Protein AF-A0A1D6I905-F1 (afdb_monomer_lite)

Secondary structure (DSSP, 8-state):
--HHHHHHHHHTS-HHHHHHHHHHHHHHHHHHHHHHHHHHHTPPP-GGG--SSGGGGGSTTT---HHHHHHHHHHTS---HHHHHHHHHHHS-TTTHHHHTTT-

Organism: Zea mays (NCBI:txid4577)

Sequence (104 aa):
MKLGELSAKLMGLALVDAILVASSILHMLNLANLIEEVQITHRRRNSKLKKGGFADEGSATTESDIEETLKRLVSEVGKSLEEVFEALKNQIDPHLCLCLFYIF

pLDDT: mean 85.74, std 12.8, range [48.66, 98.44]

InterPro domains:
  IPR015813 Pyruvate/Phosphoenolpyruvate kinase-like domain superfamily [SSF51621] (4-91)
  IPR021135 Phosphoenolpyruvate carboxylase [PTHR30523] (2-91)

Foldseek 3Di:
DDPVVVVVVLVPDDPVVNVVVVVVVVVVVVVVVVVVVVCLVPPDQDQVVAPDDDVLCVDPSRRDDPVRVLCCCCPVVNDDPVRVLVVVCVVDDVVCSVVVVVVD

Structure (mmCIF, N/CA/C/O backbone):
data_AF-A0A1D6I905-F1
#
_entry.id   AF-A0A1D6I905-F1
#
loop_
_atom_site.group_PDB
_atom_site.id
_atom_site.type_symbol
_atom_site.label_atom_id
_atom_site.label_alt_id
_atom_site.label_comp_id
_atom_site.label_asym_id
_atom_site.label_entity_id
_atom_site.label_seq_id
_atom_site.pdbx_PDB_ins_code
_atom_site.Cartn_x
_atom_site.Cartn_y
_atom_site.Cartn_z
_atom_site.occupancy
_atom_site.B_iso_or_equiv
_atom_site.auth_seq_id
_atom_site.auth_comp_id
_atom_site.auth_asym_id
_atom_site.auth_atom_id
_atom_site.pdbx_PDB_model_num
ATOM 1 N N . MET A 1 1 ? 1.722 -2.672 -29.058 1.00 59.25 1 MET A N 1
ATOM 2 C CA . MET A 1 1 ? 3.098 -3.009 -29.481 1.00 59.25 1 MET A CA 1
ATOM 3 C C . MET A 1 1 ? 3.377 -4.436 -29.053 1.00 59.25 1 MET A C 1
ATOM 5 O O . MET A 1 1 ? 3.063 -4.760 -27.913 1.00 59.25 1 MET A O 1
ATOM 9 N N . LYS A 1 2 ? 3.863 -5.310 -29.938 1.00 90.75 2 LYS A N 1
ATOM 10 C CA . LYS A 1 2 ? 4.178 -6.694 -29.540 1.00 90.75 2 LYS A CA 1
ATOM 11 C C . LYS A 1 2 ? 5.509 -6.727 -28.784 1.00 90.75 2 LYS A C 1
ATOM 13 O O . LYS A 1 2 ? 6.410 -5.953 -29.098 1.00 90.75 2 LYS A O 1
ATOM 18 N N . LEU A 1 3 ? 5.660 -7.643 -27.823 1.00 91.25 3 LEU A N 1
ATOM 19 C CA . LEU A 1 3 ? 6.889 -7.764 -27.024 1.00 91.25 3 LEU A CA 1
ATOM 20 C C . LEU A 1 3 ? 8.136 -7.995 -27.899 1.00 91.25 3 LEU A C 1
ATOM 22 O O . LEU A 1 3 ? 9.193 -7.432 -27.629 1.00 91.25 3 LEU A O 1
ATOM 26 N N . GLY A 1 4 ? 7.993 -8.748 -28.996 1.00 92.38 4 GLY A N 1
ATOM 27 C CA . GLY A 1 4 ? 9.079 -8.980 -29.954 1.00 92.38 4 GLY A CA 1
ATOM 28 C C . GLY A 1 4 ? 9.555 -7.711 -30.672 1.00 92.38 4 GLY A C 1
ATOM 29 O O . GLY A 1 4 ? 10.753 -7.520 -30.847 1.00 92.38 4 GLY A O 1
ATOM 30 N N . GLU A 1 5 ? 8.643 -6.800 -31.022 1.00 92.62 5 GLU A N 1
ATOM 31 C CA . GLU A 1 5 ? 8.990 -5.519 -31.659 1.00 92.62 5 GLU A CA 1
ATOM 32 C C . GLU A 1 5 ? 9.704 -4.579 -30.677 1.00 92.62 5 GLU A C 1
ATOM 34 O O . GLU A 1 5 ? 10.626 -3.864 -31.064 1.00 92.62 5 GLU A O 1
ATOM 39 N N . LEU A 1 6 ? 9.311 -4.600 -29.396 1.00 91.50 6 LEU A N 1
ATOM 40 C CA . LEU A 1 6 ? 9.996 -3.854 -28.335 1.00 91.50 6 LEU A CA 1
ATOM 41 C C . LEU A 1 6 ? 11.414 -4.376 -28.121 1.00 91.50 6 LEU A C 1
ATOM 43 O O . LEU A 1 6 ? 12.358 -3.594 -28.079 1.00 91.50 6 LEU A O 1
ATOM 47 N N . SER A 1 7 ? 11.555 -5.697 -28.015 1.00 91.56 7 SER A N 1
ATOM 48 C CA . SER A 1 7 ? 12.843 -6.351 -27.803 1.00 91.56 7 SER A CA 1
ATOM 49 C C . SER A 1 7 ? 13.816 -6.056 -28.945 1.00 91.56 7 SER A C 1
ATOM 51 O O . SER A 1 7 ? 14.947 -5.653 -28.683 1.00 91.56 7 SER A O 1
ATOM 53 N N . ALA A 1 8 ? 13.363 -6.144 -30.200 1.00 93.19 8 ALA A N 1
ATOM 54 C CA . ALA A 1 8 ? 14.185 -5.801 -31.359 1.00 93.19 8 ALA A CA 1
ATOM 55 C C . ALA A 1 8 ? 14.662 -4.337 -31.330 1.00 93.19 8 ALA A C 1
ATOM 57 O O . ALA A 1 8 ? 15.819 -4.061 -31.636 1.00 93.19 8 ALA A O 1
ATOM 58 N N . LYS A 1 9 ? 13.800 -3.399 -30.912 1.00 92.44 9 LYS A N 1
ATOM 59 C CA . LYS A 1 9 ? 14.176 -1.984 -30.764 1.00 92.44 9 LYS A CA 1
ATOM 60 C C . LYS A 1 9 ? 15.181 -1.754 -29.639 1.00 92.44 9 LYS A C 1
ATOM 62 O O . LYS A 1 9 ? 16.117 -0.990 -29.834 1.00 92.44 9 LYS A O 1
ATOM 67 N N . LEU A 1 10 ? 15.006 -2.410 -28.492 1.00 91.88 10 LEU A N 1
ATOM 68 C CA . LEU A 1 10 ? 15.921 -2.278 -27.355 1.00 91.88 10 LEU A CA 1
ATOM 69 C C . LEU A 1 10 ? 17.300 -2.880 -27.654 1.00 91.88 10 LEU A C 1
ATOM 71 O O . LEU A 1 10 ? 18.307 -2.279 -27.296 1.00 91.88 10 LEU A O 1
ATOM 75 N N . MET A 1 11 ? 17.359 -4.019 -28.354 1.00 93.00 11 MET A N 1
ATOM 76 C CA . MET A 1 11 ? 18.627 -4.639 -28.769 1.00 93.00 11 MET A CA 1
ATOM 77 C C . MET A 1 11 ? 19.373 -3.839 -29.846 1.00 93.00 11 MET A C 1
ATOM 79 O O . MET A 1 11 ? 20.572 -4.030 -30.018 1.00 93.00 11 MET A O 1
ATOM 83 N N . GLY A 1 12 ? 18.680 -2.955 -30.569 1.00 94.00 12 GLY A N 1
ATOM 84 C CA . GLY A 1 12 ? 19.277 -2.087 -31.585 1.00 94.00 12 GLY A CA 1
ATOM 85 C C . GLY A 1 12 ? 19.882 -0.785 -31.048 1.00 94.00 12 GLY A C 1
ATOM 86 O O . GLY A 1 12 ? 20.429 -0.019 -31.838 1.00 94.00 12 GLY A O 1
ATOM 87 N N . LEU A 1 13 ? 19.766 -0.500 -29.745 1.00 95.50 13 LEU A N 1
ATOM 88 C CA . LEU A 1 13 ? 20.303 0.723 -29.144 1.00 95.50 13 LEU A CA 1
ATOM 89 C C . LEU A 1 13 ? 21.822 0.637 -28.959 1.00 95.50 13 LEU A C 1
ATOM 91 O O . LEU A 1 13 ? 22.359 -0.402 -28.573 1.00 95.50 13 LEU A O 1
ATOM 95 N N . ALA A 1 14 ? 22.516 1.759 -29.160 1.00 96.19 14 ALA A N 1
ATOM 96 C CA . ALA A 1 14 ? 23.898 1.884 -28.715 1.00 96.19 14 ALA A CA 1
ATOM 97 C C . ALA A 1 14 ? 23.964 1.839 -27.178 1.00 96.19 14 ALA A C 1
ATOM 99 O O . ALA A 1 14 ? 22.994 2.165 -26.495 1.00 96.19 14 ALA A O 1
ATOM 100 N N . LEU A 1 15 ? 25.121 1.475 -26.615 1.00 94.19 15 LEU A N 1
ATOM 101 C CA . LEU A 1 15 ? 25.287 1.311 -25.163 1.00 94.19 15 LEU A CA 1
ATOM 102 C C . LEU A 1 15 ? 24.835 2.547 -24.365 1.00 94.19 15 LEU A C 1
ATOM 104 O O . LEU A 1 15 ? 24.130 2.414 -23.369 1.00 94.19 15 LEU A O 1
ATOM 108 N N . VAL A 1 16 ? 25.221 3.744 -24.816 1.00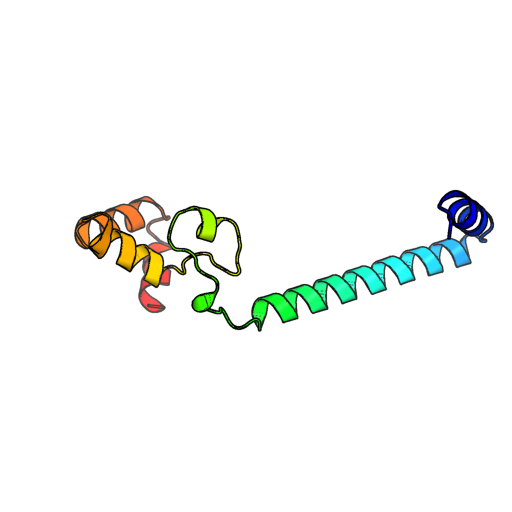 96.25 16 VAL A N 1
ATOM 109 C CA . VAL A 1 16 ? 24.871 5.008 -24.148 1.00 96.25 16 VAL A CA 1
ATOM 110 C C . VAL A 1 16 ? 23.358 5.240 -24.167 1.00 96.25 16 VAL A C 1
ATOM 112 O O . VAL A 1 16 ? 22.779 5.584 -23.137 1.00 96.25 16 VAL A O 1
ATOM 115 N N . ASP A 1 17 ? 22.707 4.972 -25.299 1.00 96.81 17 ASP A N 1
ATOM 116 C CA . ASP A 1 17 ? 21.258 5.124 -25.444 1.00 96.81 17 ASP A CA 1
ATOM 117 C C . ASP A 1 17 ? 20.502 4.084 -24.613 1.00 96.81 17 ASP A C 1
ATOM 119 O O . ASP A 1 17 ? 19.506 4.405 -23.970 1.00 96.81 17 ASP A O 1
ATOM 123 N N . ALA A 1 18 ? 20.995 2.844 -24.564 1.00 96.12 18 ALA A N 1
ATOM 124 C CA . ALA A 1 18 ? 20.414 1.780 -23.753 1.00 96.12 18 ALA A CA 1
ATOM 125 C C . ALA A 1 18 ? 20.464 2.119 -22.255 1.00 96.12 18 ALA A C 1
ATOM 127 O O . ALA A 1 18 ? 19.463 1.955 -21.554 1.00 96.12 18 ALA A O 1
ATOM 128 N N . ILE A 1 19 ? 21.596 2.648 -21.773 1.00 96.69 19 ILE A N 1
ATOM 129 C CA . ILE A 1 19 ? 21.741 3.121 -20.388 1.00 96.69 19 ILE A CA 1
ATOM 130 C C . ILE A 1 19 ? 20.766 4.268 -20.114 1.00 96.69 19 ILE A C 1
ATOM 132 O O . ILE A 1 19 ? 20.073 4.254 -19.096 1.00 96.69 19 ILE A O 1
ATOM 136 N N . LEU A 1 20 ? 20.677 5.243 -21.023 1.00 97.00 20 LEU A N 1
ATOM 137 C CA . LEU A 1 20 ? 19.791 6.392 -20.860 1.00 97.00 20 LEU A CA 1
ATOM 138 C C . LEU A 1 20 ? 18.315 5.973 -20.826 1.00 97.00 20 LEU A C 1
ATOM 140 O O . LEU A 1 20 ? 17.564 6.442 -19.970 1.00 97.00 20 LEU A O 1
ATOM 144 N N . VAL A 1 21 ? 17.901 5.060 -21.710 1.00 96.38 21 VAL A N 1
ATOM 145 C CA . VAL A 1 21 ? 16.535 4.520 -21.755 1.00 96.38 21 VAL A CA 1
ATOM 146 C C . VAL A 1 21 ? 16.217 3.737 -20.482 1.00 96.38 21 VAL A C 1
ATOM 148 O O . VAL A 1 21 ? 15.178 3.980 -19.869 1.00 96.38 21 VAL A O 1
ATOM 151 N N . ALA A 1 22 ? 17.109 2.845 -20.044 1.00 95.88 22 ALA A N 1
ATOM 152 C CA . ALA A 1 22 ? 16.915 2.072 -18.819 1.00 95.88 22 ALA A CA 1
ATOM 153 C C . ALA A 1 22 ? 16.816 2.978 -17.581 1.00 95.88 22 ALA A C 1
ATOM 155 O O . ALA A 1 22 ? 15.897 2.824 -16.776 1.00 95.88 22 ALA A O 1
ATOM 156 N N . SER A 1 23 ? 17.710 3.964 -17.469 1.00 97.44 23 SER A N 1
ATOM 157 C CA . SER A 1 23 ? 17.691 4.961 -16.395 1.00 97.44 23 SER A CA 1
ATOM 158 C C . SER A 1 23 ? 16.394 5.774 -16.402 1.00 97.44 23 SER A C 1
ATOM 160 O O . SER A 1 23 ? 15.738 5.917 -15.373 1.00 97.44 23 SER A O 1
ATOM 162 N N . SER A 1 24 ? 15.951 6.229 -17.575 1.00 98.12 24 SER A N 1
ATOM 163 C CA . SER A 1 24 ? 14.700 6.983 -17.710 1.00 98.12 24 SER A CA 1
ATOM 164 C C . SER A 1 24 ? 13.483 6.158 -17.278 1.00 98.12 24 SER A C 1
ATOM 166 O O . SER A 1 24 ? 12.618 6.669 -16.569 1.00 98.12 24 SER A O 1
ATOM 168 N N . ILE A 1 25 ? 13.422 4.872 -17.650 1.00 97.25 25 ILE A N 1
ATOM 169 C CA . ILE A 1 25 ? 12.348 3.961 -17.217 1.00 97.25 25 ILE A CA 1
ATOM 170 C C . ILE A 1 25 ? 12.376 3.767 -15.699 1.00 97.25 25 ILE A C 1
ATOM 172 O O . ILE A 1 25 ? 11.327 3.850 -15.061 1.00 97.25 25 ILE A O 1
ATOM 176 N N . LEU A 1 26 ? 13.560 3.568 -15.113 1.00 98.31 26 LEU A N 1
ATOM 177 C CA . LEU A 1 26 ? 13.718 3.450 -13.664 1.00 98.31 26 LEU A CA 1
ATOM 178 C C . LEU A 1 26 ? 13.237 4.716 -12.941 1.00 98.31 26 LEU A C 1
ATOM 180 O O . LEU A 1 26 ? 12.496 4.623 -11.966 1.00 98.31 26 LEU A O 1
ATOM 184 N N . HIS A 1 27 ? 13.600 5.901 -13.435 1.00 98.25 27 HIS A N 1
ATOM 185 C CA . HIS A 1 27 ? 13.147 7.166 -12.859 1.00 98.25 27 HIS A CA 1
ATOM 186 C C . HIS A 1 27 ? 11.629 7.347 -12.953 1.00 98.25 27 HIS A C 1
ATOM 188 O O . HIS A 1 27 ? 11.009 7.772 -11.978 1.00 98.25 27 HIS A O 1
ATOM 194 N N . MET A 1 28 ? 11.016 6.990 -14.085 1.00 98.44 28 MET A N 1
ATOM 195 C CA . MET A 1 28 ? 9.557 7.028 -14.229 1.00 98.44 28 MET A CA 1
ATOM 196 C C . MET A 1 28 ? 8.861 6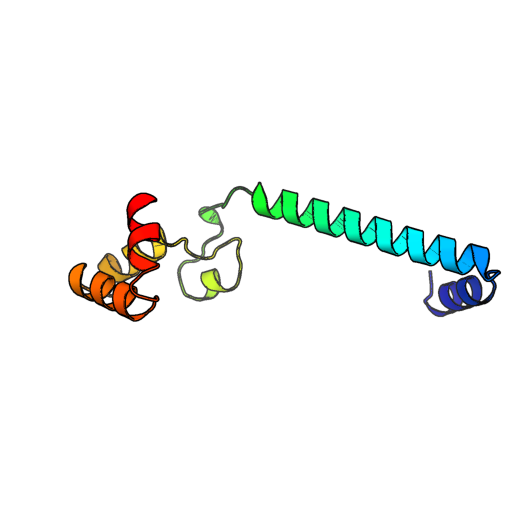.059 -13.268 1.00 98.44 28 MET A C 1
ATOM 198 O O . MET A 1 28 ? 7.846 6.424 -12.678 1.00 98.44 28 MET A O 1
ATOM 202 N N . LEU A 1 29 ? 9.413 4.858 -13.067 1.00 98.25 29 LEU A N 1
ATOM 203 C CA . LEU A 1 29 ? 8.874 3.886 -12.114 1.00 98.25 29 LEU A CA 1
ATOM 204 C C . LEU A 1 29 ? 8.989 4.388 -10.670 1.00 98.25 29 LEU A C 1
ATOM 206 O O . LEU A 1 29 ? 8.023 4.316 -9.918 1.00 98.25 29 LEU A O 1
ATOM 210 N N . ASN A 1 30 ? 10.134 4.964 -10.299 1.00 98.06 30 ASN A N 1
ATOM 211 C CA . ASN A 1 30 ? 10.319 5.555 -8.974 1.00 98.06 30 ASN A CA 1
ATOM 212 C C . ASN A 1 30 ? 9.329 6.700 -8.719 1.00 98.06 30 ASN A C 1
ATOM 214 O O . ASN A 1 30 ? 8.767 6.792 -7.631 1.00 98.06 30 ASN A O 1
ATOM 218 N N . LEU A 1 31 ? 9.083 7.552 -9.720 1.00 98.25 31 LEU A N 1
ATOM 219 C CA . LEU A 1 31 ? 8.089 8.619 -9.612 1.00 98.25 31 LEU A CA 1
ATOM 220 C C . LEU A 1 31 ? 6.665 8.059 -9.475 1.00 98.25 31 LEU A C 1
ATOM 222 O O . LEU A 1 31 ? 5.897 8.565 -8.662 1.00 98.25 31 LEU A O 1
ATOM 226 N N . ALA A 1 32 ? 6.319 7.012 -10.229 1.00 98.06 32 ALA A N 1
ATOM 227 C CA . ALA A 1 32 ? 5.022 6.349 -10.111 1.00 98.06 32 ALA A CA 1
ATOM 228 C C . ALA A 1 32 ? 4.808 5.761 -8.706 1.00 98.06 32 ALA A C 1
ATOM 230 O O . ALA A 1 32 ? 3.752 5.984 -8.119 1.00 98.06 32 ALA A O 1
ATOM 231 N N . ASN A 1 33 ? 5.829 5.108 -8.139 1.00 97.38 33 ASN A N 1
ATOM 232 C CA . ASN A 1 33 ? 5.782 4.575 -6.776 1.00 97.38 33 ASN A CA 1
ATOM 233 C C . ASN A 1 33 ? 5.590 5.689 -5.735 1.00 97.38 33 ASN A C 1
ATOM 235 O O . ASN A 1 33 ? 4.753 5.562 -4.847 1.00 97.38 33 ASN A O 1
ATOM 239 N N . LEU A 1 34 ? 6.320 6.806 -5.860 1.00 97.38 34 LEU A N 1
ATOM 240 C CA . LEU A 1 34 ? 6.176 7.942 -4.943 1.00 97.38 34 LEU A CA 1
ATOM 241 C C . LEU A 1 34 ? 4.765 8.546 -5.007 1.00 97.38 34 LEU A C 1
ATOM 243 O O . LEU A 1 34 ? 4.180 8.890 -3.983 1.00 97.38 34 LEU A O 1
ATOM 247 N N . ILE A 1 35 ? 4.201 8.665 -6.211 1.00 96.25 35 ILE A N 1
ATOM 248 C CA . ILE A 1 35 ? 2.825 9.139 -6.394 1.00 96.25 35 ILE A CA 1
ATOM 249 C 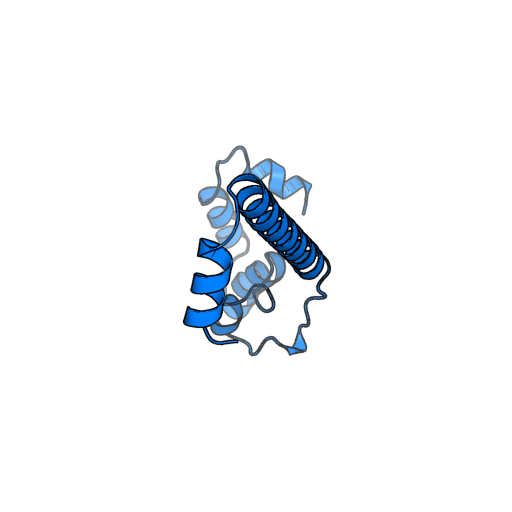C . ILE A 1 35 ? 1.831 8.168 -5.748 1.00 96.25 35 ILE A C 1
ATOM 251 O O . ILE A 1 35 ? 0.887 8.618 -5.097 1.00 96.25 35 ILE A O 1
ATOM 255 N N . GLU A 1 36 ? 2.037 6.859 -5.895 1.00 94.94 36 GLU A N 1
ATOM 256 C CA . GLU A 1 36 ? 1.200 5.843 -5.256 1.00 94.94 36 GLU A CA 1
ATOM 257 C C . GLU A 1 36 ? 1.265 5.933 -3.724 1.00 94.94 36 GLU A C 1
ATOM 259 O O . GLU A 1 36 ? 0.221 5.938 -3.074 1.00 94.94 36 GLU A O 1
ATOM 264 N N . GLU A 1 37 ? 2.452 6.102 -3.140 1.00 94.25 37 GLU A N 1
ATOM 265 C CA . GLU A 1 37 ? 2.631 6.268 -1.692 1.00 94.25 37 GLU A CA 1
ATOM 266 C C . GLU A 1 37 ? 1.904 7.514 -1.159 1.00 94.25 37 GLU A C 1
ATOM 268 O O . GLU A 1 37 ? 1.163 7.443 -0.171 1.00 94.25 37 GLU A O 1
ATOM 273 N N . VAL A 1 38 ? 2.037 8.650 -1.853 1.00 94.31 38 VAL A N 1
ATOM 274 C CA . VAL A 1 38 ? 1.306 9.889 -1.537 1.00 94.31 38 VAL A CA 1
ATOM 275 C C . VAL A 1 38 ? -0.204 9.666 -1.654 1.00 94.31 38 VAL A C 1
ATOM 277 O O . VAL A 1 38 ? -0.966 10.085 -0.779 1.00 94.31 38 VAL A O 1
ATOM 280 N N . GLN A 1 39 ? -0.657 8.980 -2.706 1.00 91.06 39 GLN A N 1
ATOM 281 C CA . GLN A 1 39 ? -2.070 8.681 -2.908 1.00 91.06 39 GLN A CA 1
ATOM 282 C C . GLN A 1 39 ? -2.623 7.785 -1.800 1.00 91.06 39 GLN A C 1
ATOM 284 O O . GLN A 1 39 ? -3.720 8.062 -1.322 1.00 91.06 39 GLN A O 1
ATOM 289 N N . ILE A 1 40 ? -1.901 6.736 -1.393 1.00 88.06 40 ILE A N 1
ATOM 290 C CA . ILE A 1 40 ? -2.289 5.836 -0.298 1.00 88.06 40 ILE A CA 1
ATOM 291 C C . ILE A 1 40 ? -2.365 6.615 1.018 1.00 88.06 40 ILE A C 1
ATOM 293 O O . ILE A 1 40 ? -3.377 6.525 1.711 1.00 88.06 40 ILE A O 1
ATOM 297 N N . THR A 1 41 ? -1.355 7.436 1.314 1.00 87.00 41 THR A N 1
ATOM 298 C CA . THR A 1 41 ? -1.269 8.227 2.553 1.00 87.00 41 THR A CA 1
ATOM 299 C C . THR A 1 41 ? -2.406 9.242 2.677 1.00 87.00 41 THR A C 1
ATOM 301 O O . THR A 1 41 ? -3.011 9.384 3.738 1.00 87.00 41 THR A O 1
ATOM 304 N N . HIS A 1 42 ? -2.745 9.939 1.590 1.00 84.62 42 HIS A N 1
ATOM 305 C CA . HIS A 1 42 ? -3.819 10.938 1.585 1.00 84.62 42 HIS A CA 1
ATOM 306 C C . HIS A 1 42 ? -5.196 10.369 1.218 1.00 84.62 42 HIS A C 1
ATOM 308 O O . HIS A 1 42 ? -6.179 11.116 1.122 1.00 84.62 42 HIS A O 1
ATOM 314 N N . ARG A 1 43 ? -5.310 9.052 1.012 1.00 80.12 43 ARG A N 1
ATOM 315 C CA . ARG A 1 43 ? -6.585 8.419 0.681 1.00 80.12 43 ARG A CA 1
ATOM 316 C C . ARG A 1 43 ? -7.527 8.507 1.874 1.00 80.12 43 ARG A C 1
ATOM 318 O O . ARG A 1 43 ? -7.240 8.006 2.956 1.00 80.12 43 ARG A O 1
ATOM 325 N N . ARG A 1 44 ? -8.717 9.073 1.669 1.00 78.75 44 ARG A N 1
ATOM 326 C CA . ARG A 1 44 ? -9.773 9.034 2.690 1.00 78.75 44 ARG A CA 1
ATOM 327 C C . ARG A 1 44 ? -10.271 7.597 2.856 1.00 78.75 44 ARG A C 1
ATOM 329 O O . ARG A 1 44 ? -10.766 7.012 1.889 1.00 78.75 44 ARG A O 1
ATOM 336 N N . ARG A 1 45 ? -10.187 7.047 4.072 1.00 78.50 45 ARG A N 1
ATOM 337 C CA . ARG A 1 45 ? -10.849 5.781 4.426 1.00 78.50 45 ARG A CA 1
ATOM 338 C C . ARG A 1 45 ? -12.363 5.971 4.311 1.00 78.50 45 ARG A C 1
ATOM 340 O O . ARG A 1 45 ? -12.924 6.899 4.888 1.00 78.50 45 ARG A O 1
ATOM 347 N N . ASN A 1 46 ? -13.023 5.129 3.517 1.00 77.50 46 ASN A N 1
ATOM 348 C CA . ASN A 1 46 ? -14.468 5.195 3.304 1.00 77.50 46 ASN A CA 1
ATOM 349 C C . ASN A 1 46 ? -15.142 4.040 4.044 1.00 77.50 46 ASN A C 1
ATOM 351 O O . ASN A 1 46 ? -15.130 2.907 3.567 1.00 77.50 46 ASN A O 1
ATOM 355 N N . SER A 1 47 ? -15.771 4.342 5.180 1.00 72.62 47 SER A N 1
ATOM 356 C CA . SER A 1 47 ? -16.460 3.355 6.020 1.00 72.62 47 SER A CA 1
ATOM 357 C C . SER A 1 47 ? -17.567 2.589 5.289 1.00 72.62 47 SER A C 1
ATOM 359 O O . SER A 1 47 ? -17.871 1.463 5.663 1.00 72.62 47 SER A O 1
ATOM 361 N N . LYS A 1 48 ? -18.121 3.136 4.197 1.00 78.50 48 LYS A N 1
ATOM 362 C CA . LYS A 1 48 ? -19.141 2.463 3.371 1.00 78.50 48 LYS A CA 1
ATOM 363 C C . LYS A 1 48 ? -18.600 1.295 2.539 1.00 78.50 48 LYS A C 1
ATOM 365 O O . LYS A 1 48 ? -19.395 0.563 1.961 1.00 78.50 48 LYS A O 1
ATOM 370 N N . LEU A 1 49 ? -1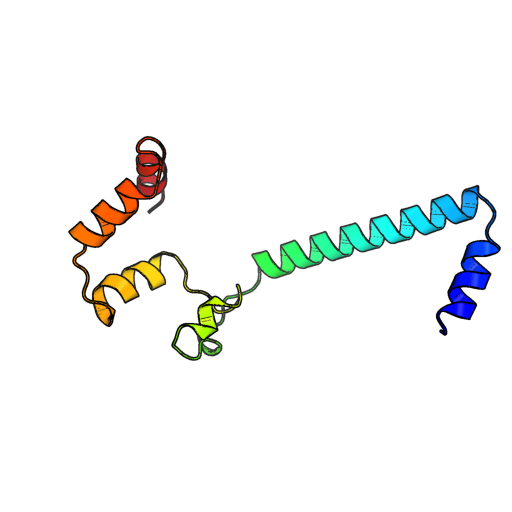7.278 1.156 2.415 1.00 79.38 49 LEU A N 1
ATOM 371 C CA . LEU A 1 49 ? -16.653 0.041 1.695 1.00 79.38 49 LEU A CA 1
ATOM 372 C C . LEU A 1 49 ? -16.476 -1.205 2.570 1.00 79.38 49 LEU A C 1
ATOM 374 O O . LEU A 1 49 ? -16.272 -2.285 2.017 1.00 79.38 49 LEU A O 1
ATOM 378 N N . LYS A 1 50 ? -16.564 -1.064 3.900 1.00 86.38 50 LYS A N 1
ATOM 379 C CA . LYS A 1 50 ? -16.482 -2.185 4.841 1.00 86.38 50 LYS A CA 1
ATOM 380 C C . LYS A 1 50 ? -17.757 -3.018 4.749 1.00 86.38 50 LYS A C 1
ATOM 382 O O . LYS A 1 50 ? -18.860 -2.475 4.820 1.00 86.38 50 LYS A O 1
ATOM 387 N N . LYS A 1 51 ? -17.612 -4.328 4.562 1.00 84.19 51 LYS A N 1
ATOM 388 C CA . LYS A 1 51 ? -18.738 -5.270 4.460 1.00 84.19 51 LYS A CA 1
ATOM 389 C C . LYS A 1 51 ? -19.106 -5.890 5.806 1.00 84.19 51 LYS A C 1
ATOM 391 O O . LYS A 1 51 ? -20.179 -6.476 5.914 1.00 84.19 51 LYS A O 1
ATOM 396 N N . GLY A 1 52 ? -18.252 -5.722 6.814 1.00 77.25 52 GLY A N 1
ATOM 397 C CA . GLY A 1 52 ? -18.367 -6.373 8.108 1.00 77.25 52 GLY A CA 1
ATOM 398 C C . GLY A 1 52 ? -17.830 -7.800 8.028 1.00 77.25 52 GLY A C 1
ATOM 399 O O . GLY A 1 52 ? -18.343 -8.633 7.282 1.00 77.25 52 GLY A O 1
ATOM 400 N N . GLY A 1 53 ? -16.784 -8.083 8.801 1.00 83.94 53 GLY A N 1
ATOM 401 C CA . GLY A 1 53 ? -16.1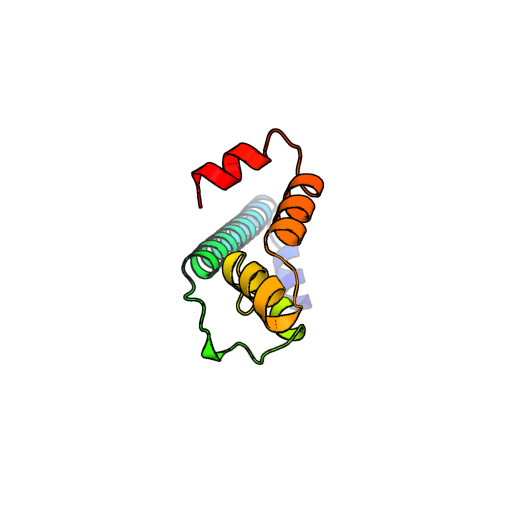57 -9.401 8.893 1.00 83.94 53 GLY A CA 1
ATOM 402 C C . GLY A 1 53 ? -14.691 -9.412 8.466 1.00 83.94 53 GLY A C 1
ATOM 403 O O . GLY A 1 53 ? -14.124 -8.402 8.064 1.00 83.94 53 GLY A O 1
ATOM 404 N N . PHE A 1 54 ? -14.073 -10.590 8.548 1.00 85.31 54 PHE A N 1
ATOM 405 C CA . PHE A 1 54 ? -12.624 -10.755 8.385 1.00 85.31 54 PHE A CA 1
ATOM 406 C C . PHE A 1 54 ? -12.099 -10.403 6.983 1.00 85.31 54 PHE A C 1
ATOM 408 O O . PHE A 1 54 ? -10.946 -10.017 6.831 1.00 85.31 54 PHE A O 1
ATOM 415 N N . ALA A 1 55 ? -12.940 -10.500 5.948 1.00 89.19 55 ALA A N 1
ATOM 416 C CA . ALA A 1 55 ? -12.540 -10.155 4.584 1.00 89.19 55 ALA A CA 1
ATOM 417 C C . ALA A 1 55 ? -12.143 -8.674 4.428 1.00 89.19 55 ALA A C 1
ATOM 419 O O . ALA A 1 55 ? -11.372 -8.351 3.525 1.00 89.19 55 ALA A O 1
ATOM 420 N N . ASP A 1 56 ? -12.636 -7.792 5.305 1.00 88.44 56 ASP A N 1
ATOM 421 C CA . ASP A 1 56 ? -12.278 -6.372 5.296 1.00 88.44 56 ASP A CA 1
ATOM 422 C C . ASP A 1 56 ? -10.804 -6.147 5.688 1.00 88.44 56 ASP A C 1
ATOM 424 O O . ASP A 1 56 ? -10.199 -5.182 5.226 1.00 88.44 56 ASP A O 1
ATOM 428 N N . GLU A 1 57 ? -10.196 -7.066 6.445 1.00 89.44 57 GLU A N 1
ATOM 429 C CA . GLU A 1 57 ? -8.800 -6.985 6.906 1.00 89.44 57 GLU A CA 1
ATOM 430 C C . GLU A 1 57 ? -7.778 -7.351 5.808 1.00 89.44 57 GLU A C 1
ATOM 432 O O . GLU A 1 57 ? -6.573 -7.219 5.992 1.00 89.44 57 GLU A O 1
ATOM 437 N N . GLY A 1 58 ? -8.237 -7.809 4.637 1.00 88.62 58 GLY A N 1
ATOM 438 C CA . GLY A 1 58 ? -7.371 -8.161 3.505 1.00 88.62 58 GLY A CA 1
ATOM 439 C C . GLY A 1 58 ? -6.914 -6.974 2.647 1.00 88.62 58 GLY A C 1
ATOM 440 O O . GLY A 1 58 ? -6.208 -7.178 1.660 1.00 88.62 58 GLY A O 1
ATOM 441 N N . SER A 1 59 ? -7.344 -5.749 2.961 1.00 85.75 59 SER A N 1
ATOM 442 C CA . SER A 1 59 ? -6.988 -4.541 2.211 1.00 85.75 59 SER A CA 1
ATOM 443 C C . SER A 1 59 ? -6.827 -3.344 3.138 1.00 85.75 59 SER A C 1
ATOM 445 O O . SER A 1 59 ? -7.742 -3.020 3.892 1.00 85.75 59 SER A O 1
ATOM 447 N N . ALA A 1 60 ? -5.744 -2.583 2.956 1.00 84.69 60 ALA A N 1
ATOM 448 C CA . ALA A 1 60 ? -5.486 -1.336 3.683 1.00 84.69 60 ALA A CA 1
ATOM 449 C C . ALA A 1 60 ? -6.617 -0.291 3.554 1.00 84.69 60 ALA A C 1
ATOM 451 O O . ALA A 1 60 ? -6.719 0.655 4.333 1.00 84.69 60 ALA A O 1
ATOM 452 N N . THR A 1 61 ? -7.489 -0.432 2.549 1.00 84.50 61 THR A N 1
ATOM 453 C CA . THR A 1 61 ? -8.645 0.457 2.364 1.00 84.50 61 THR A CA 1
ATOM 454 C C . THR A 1 61 ? -9.815 0.165 3.301 1.00 84.50 61 THR A C 1
ATOM 456 O O . THR A 1 61 ? -10.692 1.018 3.444 1.00 84.50 61 THR A O 1
ATOM 459 N N . THR A 1 62 ? -9.881 -1.044 3.855 1.00 87.38 62 THR A N 1
ATOM 460 C CA . THR A 1 62 ? -11.016 -1.564 4.635 1.00 87.38 62 THR A CA 1
ATOM 461 C C . THR A 1 62 ? -10.600 -2.163 5.972 1.00 87.38 62 THR A C 1
ATOM 463 O O . THR A 1 62 ? -11.479 -2.352 6.812 1.00 87.38 62 THR A O 1
ATOM 466 N N . GLU A 1 63 ? -9.304 -2.401 6.185 1.00 89.75 63 GLU A N 1
ATOM 467 C CA . GLU A 1 63 ? -8.768 -2.898 7.449 1.00 89.75 63 GLU A CA 1
ATOM 468 C C . GLU A 1 63 ? -9.166 -1.992 8.617 1.00 89.75 63 GLU A C 1
ATOM 470 O O . GLU A 1 63 ? -9.391 -0.778 8.471 1.00 89.75 63 GLU A O 1
ATOM 475 N N . SER A 1 64 ? -9.304 -2.611 9.781 1.00 88.44 64 SER A N 1
ATOM 476 C CA . SER A 1 64 ? -9.627 -1.906 11.011 1.00 88.44 64 SER A CA 1
ATOM 477 C C . SER A 1 64 ? -8.406 -1.132 11.505 1.00 88.44 64 SER A C 1
ATOM 479 O O . SER A 1 64 ? -7.293 -1.654 11.516 1.00 88.44 64 SER A O 1
ATOM 481 N N . ASP A 1 65 ? -8.588 0.122 11.924 1.00 87.75 65 ASP A N 1
ATOM 482 C CA . ASP A 1 65 ? -7.547 0.771 12.728 1.00 87.75 65 ASP A CA 1
ATOM 483 C C . ASP A 1 65 ? -7.459 0.154 14.134 1.00 87.75 65 ASP A C 1
ATOM 485 O O . ASP A 1 65 ? -8.236 -0.728 14.522 1.00 87.75 65 ASP A O 1
ATOM 489 N N . ILE A 1 66 ? -6.460 0.599 14.900 1.00 88.38 66 ILE A N 1
ATOM 490 C CA . ILE A 1 66 ? -6.225 0.093 16.251 1.00 88.38 66 ILE A CA 1
ATOM 491 C C . ILE A 1 66 ? -7.431 0.340 17.165 1.00 88.38 66 ILE A C 1
ATOM 493 O O . ILE A 1 66 ? -7.789 -0.537 17.943 1.00 88.38 66 ILE A O 1
ATOM 497 N N . GLU A 1 67 ? -8.112 1.479 17.039 1.00 86.94 67 GLU A N 1
ATOM 498 C CA . GLU A 1 67 ? -9.264 1.817 17.874 1.00 86.94 67 GLU A CA 1
ATOM 499 C C . GLU A 1 67 ? -10.471 0.933 17.537 1.00 86.94 67 GLU A C 1
ATOM 501 O O . GLU A 1 67 ? -11.098 0.370 18.434 1.00 86.94 67 GLU A O 1
ATOM 506 N N . GLU A 1 68 ? -10.779 0.763 16.250 1.00 89.69 68 GLU A N 1
ATOM 507 C CA . GLU A 1 68 ? -11.817 -0.148 15.764 1.00 89.69 68 GLU A CA 1
ATOM 508 C C . GLU A 1 68 ? -11.541 -1.592 16.203 1.00 89.69 68 GLU A C 1
ATOM 510 O O . GLU A 1 68 ? -12.460 -2.291 16.635 1.00 89.69 68 GLU A O 1
ATOM 515 N N . THR A 1 69 ? -10.279 -2.024 16.161 1.00 91.31 69 THR A N 1
ATOM 516 C CA . THR A 1 69 ? -9.859 -3.356 16.621 1.00 91.31 69 THR A CA 1
ATOM 517 C C . THR A 1 69 ? -10.097 -3.530 18.121 1.00 91.31 69 THR A C 1
ATOM 519 O O . THR A 1 69 ? -10.722 -4.507 18.537 1.00 91.31 69 THR A O 1
ATOM 522 N N . LEU A 1 70 ? -9.664 -2.568 18.944 1.00 90.81 70 LEU A N 1
ATOM 523 C CA . LEU A 1 70 ? -9.877 -2.595 20.395 1.00 90.81 70 LEU A CA 1
ATOM 524 C C . LEU A 1 70 ? -11.369 -2.566 20.747 1.00 90.81 70 LEU A C 1
ATOM 526 O O . LEU A 1 70 ? -11.815 -3.331 21.603 1.00 90.81 70 LEU A O 1
ATOM 530 N N . LYS A 1 71 ? -12.160 -1.746 20.045 1.00 90.25 71 LYS A N 1
ATOM 531 C CA . LYS A 1 71 ? -13.619 -1.706 20.199 1.00 90.25 71 LYS A CA 1
ATOM 532 C C . LYS A 1 71 ? -14.242 -3.066 19.911 1.00 90.25 71 LYS A C 1
ATOM 534 O O . LYS A 1 71 ? -14.967 -3.565 20.764 1.00 90.25 71 LYS A O 1
ATOM 539 N N . ARG A 1 72 ? -13.913 -3.699 18.778 1.00 91.06 72 ARG A N 1
ATOM 540 C CA . ARG A 1 72 ? -14.423 -5.038 18.429 1.00 91.06 72 ARG A CA 1
ATOM 541 C C . ARG A 1 72 ? -14.050 -6.096 19.470 1.00 91.06 72 ARG A C 1
ATOM 543 O O . ARG A 1 72 ? -14.892 -6.925 19.811 1.00 91.06 72 ARG A O 1
ATOM 550 N N . LEU A 1 73 ? -12.834 -6.060 20.019 1.00 92.12 73 LEU A N 1
ATOM 551 C CA . LEU A 1 73 ? -12.411 -6.998 21.068 1.00 92.12 73 LEU A CA 1
ATOM 552 C C . LEU A 1 73 ? -13.284 -6.897 22.328 1.00 92.12 73 LEU A C 1
ATOM 554 O O . LEU A 1 73 ? -13.660 -7.922 22.896 1.00 92.12 73 LEU A O 1
ATOM 558 N N . VAL A 1 74 ? -13.646 -5.682 22.738 1.00 92.25 74 VAL A N 1
ATOM 559 C CA . VAL A 1 74 ? -14.481 -5.464 23.927 1.00 92.25 74 VAL A CA 1
ATOM 560 C C . VAL A 1 74 ? -15.965 -5.701 23.631 1.00 92.25 74 VAL A C 1
ATOM 562 O O . VAL A 1 74 ? -16.641 -6.381 24.400 1.00 92.25 74 VAL A O 1
ATOM 565 N N . SER A 1 75 ? -16.492 -5.175 22.520 1.00 91.19 75 SER A N 1
ATOM 566 C CA . SER A 1 75 ? -17.935 -5.184 22.240 1.00 91.19 75 SER A CA 1
ATOM 567 C C . SER A 1 75 ? -18.443 -6.450 21.555 1.00 91.19 75 SER A C 1
ATOM 569 O O . SER A 1 75 ? -19.564 -6.867 21.825 1.00 91.19 75 SER A O 1
ATOM 571 N N . GLU A 1 76 ? -17.663 -7.036 20.642 1.00 90.88 76 GLU A N 1
ATOM 572 C CA . GLU A 1 76 ? -18.093 -8.182 19.825 1.00 90.88 76 GLU A CA 1
ATOM 573 C C . GLU A 1 76 ? -17.500 -9.501 20.331 1.00 90.88 76 GLU A C 1
ATOM 575 O O . GLU A 1 76 ? -18.202 -10.508 20.386 1.00 90.88 76 GLU A O 1
ATOM 580 N N . VAL A 1 77 ? -16.222 -9.503 20.728 1.00 91.19 77 VAL A N 1
ATOM 581 C CA . VAL A 1 77 ? -15.535 -10.705 21.245 1.00 91.19 77 VAL A CA 1
ATOM 582 C C . VAL A 1 77 ? -15.761 -10.892 22.753 1.00 91.19 77 VAL A C 1
ATOM 584 O O . VAL A 1 77 ? -15.675 -12.015 23.250 1.00 91.19 77 VAL A O 1
ATOM 587 N N . GLY A 1 78 ? -16.088 -9.818 23.481 1.00 91.62 78 GLY A N 1
ATOM 588 C CA . GLY A 1 78 ? -16.414 -9.857 24.910 1.00 91.62 78 GLY A CA 1
ATOM 589 C C . GLY A 1 78 ? -15.200 -9.918 25.841 1.00 91.62 78 GLY A C 1
ATOM 590 O O . GLY A 1 78 ? -15.310 -10.445 26.947 1.00 91.62 78 GLY A O 1
ATOM 591 N N . LYS A 1 79 ? -14.037 -9.419 25.403 1.00 93.81 79 LYS A N 1
ATOM 592 C CA . LYS A 1 79 ? -12.833 -9.320 26.240 1.00 93.81 79 LYS A CA 1
ATOM 593 C C . LYS A 1 79 ? -12.927 -8.155 27.218 1.00 93.81 79 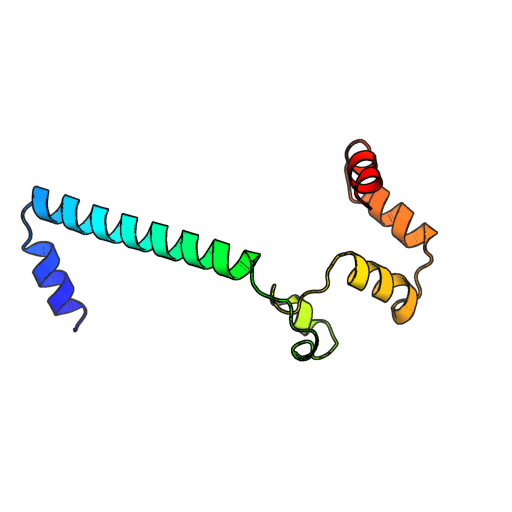LYS A C 1
ATOM 595 O O . LYS A 1 79 ? -13.448 -7.095 26.870 1.00 93.81 79 LYS A O 1
ATOM 600 N N . SER A 1 80 ? -12.392 -8.333 28.427 1.00 92.62 80 SER A N 1
ATOM 601 C CA . SER A 1 80 ? -12.272 -7.212 29.365 1.00 92.62 80 SER A CA 1
ATOM 602 C C . SER A 1 80 ? -11.150 -6.267 28.929 1.00 92.62 80 SER A C 1
ATOM 604 O O . SER A 1 80 ? -10.215 -6.665 28.229 1.00 92.62 80 SER A O 1
ATOM 606 N N . LEU A 1 81 ? -11.227 -5.001 29.343 1.00 86.75 81 LEU A N 1
ATOM 607 C CA . LEU A 1 81 ? -10.195 -4.018 29.019 1.00 86.75 81 LEU A CA 1
ATOM 608 C C . LEU A 1 81 ? -8.835 -4.427 29.608 1.00 86.75 81 LEU A C 1
ATOM 610 O O . LEU A 1 81 ? -7.805 -4.254 28.963 1.00 86.75 81 LEU A O 1
ATOM 614 N N . GLU A 1 82 ? -8.842 -5.022 30.801 1.00 88.56 82 GLU A N 1
ATOM 615 C CA . GLU A 1 82 ? -7.658 -5.533 31.494 1.00 88.56 82 GLU A CA 1
ATOM 616 C C . GLU A 1 82 ? -7.018 -6.696 30.732 1.00 88.56 82 GLU A C 1
ATOM 618 O O . GLU A 1 82 ? -5.800 -6.725 30.580 1.00 88.56 82 GLU A O 1
ATOM 623 N N . GLU A 1 83 ? -7.823 -7.629 30.209 1.00 90.50 83 GLU A N 1
ATOM 624 C CA . GLU A 1 83 ? -7.322 -8.736 29.387 1.00 90.50 83 GLU A CA 1
ATOM 625 C C . GLU A 1 83 ? -6.683 -8.231 28.090 1.00 90.50 83 GLU A C 1
ATOM 627 O O . GLU A 1 83 ? -5.611 -8.698 27.703 1.00 90.50 83 GLU A O 1
ATOM 632 N N . VAL A 1 84 ? -7.326 -7.269 27.419 1.00 89.38 84 VAL A N 1
ATOM 633 C CA . VAL A 1 84 ? -6.792 -6.655 26.195 1.00 89.38 84 VAL A CA 1
ATOM 634 C C . VAL A 1 84 ? -5.489 -5.913 26.494 1.00 89.38 84 VAL A C 1
ATOM 636 O O . VAL A 1 84 ? -4.516 -6.050 25.754 1.00 89.38 84 VAL A O 1
ATOM 639 N N . PHE A 1 85 ? -5.439 -5.166 27.595 1.00 84.62 85 PHE A N 1
ATOM 640 C CA . PHE A 1 85 ? -4.259 -4.409 27.997 1.00 84.62 85 PHE A CA 1
ATOM 641 C C . PHE A 1 85 ? -3.080 -5.315 28.366 1.00 84.62 85 PHE A C 1
ATOM 643 O O . PHE A 1 85 ? -1.959 -5.101 27.901 1.00 84.62 85 PHE A O 1
ATOM 650 N N . GLU A 1 86 ? -3.327 -6.361 29.153 1.00 87.69 86 GLU A N 1
ATOM 651 C CA . GLU A 1 86 ? -2.283 -7.313 29.524 1.00 87.69 86 GLU A CA 1
ATOM 652 C C . GLU A 1 86 ? -1.783 -8.086 28.293 1.00 87.69 86 GLU A C 1
ATOM 654 O O . GLU A 1 86 ? -0.586 -8.340 28.167 1.00 87.69 86 GLU A O 1
ATOM 659 N N . ALA A 1 87 ? -2.657 -8.398 27.330 1.00 88.81 87 ALA A N 1
ATOM 660 C CA . ALA A 1 87 ? -2.243 -8.986 26.057 1.00 88.81 87 ALA A CA 1
ATOM 661 C C . ALA A 1 87 ? -1.340 -8.041 25.243 1.00 88.81 87 ALA A C 1
ATOM 663 O O . ALA A 1 87 ? -0.292 -8.473 24.764 1.00 88.81 87 ALA A O 1
ATOM 664 N N . LEU A 1 88 ? -1.691 -6.753 25.137 1.00 86.25 88 LEU A N 1
ATOM 665 C CA . LEU A 1 88 ? -0.867 -5.748 24.449 1.00 86.25 88 LEU A CA 1
ATOM 666 C C . LEU A 1 88 ? 0.518 -5.605 25.091 1.00 86.25 88 LEU A C 1
ATOM 668 O O . LEU A 1 88 ? 1.527 -5.569 24.389 1.00 86.25 88 LEU A O 1
ATOM 672 N N . LYS A 1 89 ? 0.578 -5.580 26.425 1.00 81.12 89 LYS A N 1
ATOM 673 C CA . LYS A 1 89 ? 1.834 -5.501 27.183 1.00 81.12 89 LYS A CA 1
ATOM 674 C C . LYS A 1 89 ? 2.749 -6.700 26.930 1.00 81.12 89 LYS A C 1
ATOM 676 O O . LYS A 1 89 ? 3.961 -6.539 26.892 1.00 81.12 89 LYS A O 1
ATOM 681 N N . ASN A 1 90 ? 2.174 -7.886 26.746 1.00 83.69 90 ASN A N 1
ATOM 682 C CA . ASN A 1 90 ? 2.926 -9.109 26.463 1.00 83.69 90 ASN A CA 1
ATOM 683 C C . ASN A 1 90 ? 3.271 -9.285 24.970 1.00 83.69 90 ASN A C 1
ATOM 685 O O . ASN A 1 90 ? 4.089 -10.139 24.633 1.00 83.69 90 ASN A O 1
ATOM 689 N N . GLN A 1 91 ? 2.673 -8.493 24.074 1.00 80.94 91 GLN A N 1
ATOM 690 C CA . GLN A 1 91 ? 2.951 -8.516 22.634 1.00 80.94 91 GLN A CA 1
ATOM 691 C C . GLN A 1 91 ? 4.173 -7.664 22.246 1.00 80.94 91 GLN A C 1
ATOM 693 O O . GLN A 1 91 ? 4.800 -7.920 21.217 1.00 80.94 91 GLN A O 1
ATOM 698 N N . ILE A 1 92 ? 4.504 -6.644 23.039 1.00 71.44 92 ILE A N 1
ATOM 699 C CA . ILE A 1 92 ? 5.511 -5.628 22.714 1.00 71.44 92 ILE A CA 1
ATOM 700 C C . ILE A 1 92 ? 6.619 -5.664 23.769 1.00 71.44 92 ILE A C 1
ATOM 702 O O . ILE A 1 92 ? 6.374 -6.002 24.924 1.00 71.44 92 ILE A O 1
ATOM 706 N N . ASP A 1 93 ? 7.845 -5.293 23.389 1.00 67.75 93 ASP A N 1
ATOM 707 C CA . ASP A 1 93 ? 8.904 -5.046 24.367 1.00 67.75 93 ASP A CA 1
ATOM 708 C C . ASP A 1 93 ? 8.406 -4.061 25.457 1.00 67.75 93 ASP A C 1
ATOM 710 O O . ASP A 1 93 ? 7.853 -3.003 25.116 1.00 67.75 93 ASP A O 1
ATOM 714 N N . PRO A 1 94 ? 8.585 -4.374 26.756 1.00 61.75 94 PRO A N 1
ATOM 715 C CA . PRO A 1 94 ? 8.051 -3.565 27.849 1.00 61.75 94 PRO A CA 1
ATOM 716 C C . PRO A 1 94 ? 8.523 -2.102 27.831 1.00 61.75 94 PRO A C 1
ATOM 718 O O . PRO A 1 94 ? 7.823 -1.235 28.357 1.00 61.75 94 PRO A O 1
ATOM 721 N N . HIS A 1 95 ? 9.663 -1.794 27.204 1.00 58.44 95 HIS A N 1
ATOM 722 C CA . HIS A 1 95 ? 10.164 -0.426 27.064 1.00 58.44 95 HIS A CA 1
ATOM 723 C C . HIS A 1 95 ? 9.471 0.368 25.946 1.00 58.44 95 HIS A C 1
ATOM 725 O O . HIS A 1 95 ? 9.377 1.591 26.041 1.00 58.44 95 HIS A O 1
ATOM 731 N N . LEU A 1 96 ? 8.932 -0.298 24.920 1.00 53.62 96 LEU A N 1
ATOM 732 C CA . LEU A 1 96 ? 8.172 0.344 23.839 1.00 53.62 96 LEU A CA 1
ATOM 733 C C . LEU A 1 96 ? 6.702 0.595 24.226 1.00 53.62 96 LEU A C 1
ATOM 735 O O . LEU A 1 96 ? 6.061 1.499 23.686 1.00 53.62 96 LEU A O 1
ATOM 739 N N . CYS A 1 97 ? 6.178 -0.168 25.193 1.00 53.75 97 CYS A N 1
ATOM 740 C CA . CYS A 1 97 ? 4.809 -0.041 25.705 1.00 53.75 97 CYS A CA 1
ATOM 741 C C . CYS A 1 97 ? 4.512 1.358 26.287 1.00 53.75 97 CYS A C 1
ATOM 743 O O . CYS A 1 97 ? 3.395 1.855 26.163 1.00 53.75 97 CYS A O 1
ATOM 745 N N . LEU A 1 98 ? 5.516 2.027 26.870 1.00 54.78 98 LEU A N 1
ATOM 746 C CA . LEU A 1 98 ? 5.395 3.398 27.389 1.00 54.78 98 LEU A CA 1
ATOM 747 C C . LEU A 1 98 ? 5.261 4.451 26.277 1.00 54.78 98 LEU A C 1
ATOM 749 O O . LEU A 1 98 ? 4.599 5.466 26.478 1.00 54.78 98 LEU A O 1
ATOM 753 N N . CYS A 1 99 ? 5.857 4.222 25.102 1.00 52.81 99 CYS A N 1
ATOM 754 C CA . CYS A 1 99 ? 5.810 5.174 23.989 1.00 52.81 99 CYS A CA 1
ATOM 755 C C . CYS A 1 99 ? 4.446 5.197 23.290 1.00 52.81 99 CYS A C 1
ATOM 757 O O . CYS A 1 99 ? 3.994 6.263 22.884 1.00 52.81 99 CYS A O 1
ATOM 759 N N . LEU A 1 100 ? 3.767 4.050 23.185 1.00 53.69 100 LEU A N 1
ATOM 760 C CA . LEU A 1 100 ? 2.409 3.984 22.629 1.00 53.69 100 LEU A CA 1
ATOM 761 C C . LEU A 1 100 ? 1.379 4.686 23.528 1.00 53.69 100 LEU A C 1
ATOM 763 O O . LEU A 1 100 ? 0.419 5.254 23.020 1.00 53.69 100 LEU A O 1
ATOM 767 N N . PHE A 1 101 ? 1.616 4.709 24.842 1.00 56.25 101 PHE A N 1
ATOM 768 C CA . PHE A 1 101 ? 0.710 5.290 25.840 1.00 56.25 101 PHE A CA 1
ATOM 769 C C . PHE A 1 101 ? 0.822 6.817 25.999 1.00 56.25 101 PHE A C 1
ATOM 771 O O . PHE A 1 101 ? 0.011 7.424 26.682 1.00 56.25 101 PHE A O 1
ATOM 778 N N . TYR A 1 102 ? 1.840 7.451 25.405 1.00 52.38 102 TYR A N 1
ATOM 779 C CA . TYR A 1 102 ? 1.941 8.919 25.343 1.00 52.38 102 TYR A CA 1
ATOM 780 C C . TYR A 1 102 ? 1.306 9.507 24.074 1.00 52.38 102 TYR A C 1
ATOM 782 O O . TYR A 1 102 ? 1.237 10.728 23.933 1.00 52.38 102 TYR A O 1
ATOM 790 N N . ILE A 1 103 ? 0.889 8.649 23.138 1.00 52.31 103 ILE A N 1
ATOM 791 C CA . ILE A 1 103 ? 0.371 9.031 21.817 1.00 52.31 103 ILE A CA 1
ATOM 792 C C . ILE A 1 103 ? -1.150 8.801 21.713 1.00 52.31 103 ILE A C 1
ATOM 794 O O . ILE A 1 103 ? -1.795 9.453 20.892 1.00 52.31 103 ILE A O 1
ATOM 798 N N . PHE A 1 104 ? -1.725 7.949 22.568 1.00 48.66 104 PHE A N 1
ATOM 799 C CA . PHE A 1 104 ? -3.167 7.723 22.730 1.00 48.66 104 PHE A CA 1
ATOM 800 C C . PHE A 1 104 ? -3.584 7.999 24.173 1.00 48.66 104 PHE A C 1
ATOM 802 O O . PHE A 1 104 ? -4.705 8.521 24.364 1.00 48.66 104 PHE A O 1
#

Radius of gyration: 24.03 Å; chains: 1; bounding box: 44×22×63 Å